Protein AF-X1BNH1-F1 (afdb_monomer_lite)

Foldseek 3Di:
DEAEPVRHRDDCVRPDDDPVVCVVQFFDPQLVVLQVLVQFADLPPPDRADGPVRCVVSDDPVRGHPDHGYDDPVVSLVSRLVVLLVDDLLRLLVSLVVLCCVVPLDHPVCVPPPLVSVLSSVLSVVCSNVDSGSNCSCVSRSVVSDPDDPDDDPVRVVVVPPPPPD

Structure (mmCIF, N/CA/C/O backbone):
data_AF-X1BNH1-F1
#
_entry.id   AF-X1BNH1-F1
#
loop_
_atom_site.group_PDB
_atom_site.id
_atom_site.type_symbol
_atom_site.label_atom_id
_atom_site.label_alt_id
_atom_site.label_comp_id
_atom_site.label_asym_id
_atom_site.label_entity_id
_atom_site.label_seq_id
_atom_site.pdbx_PDB_ins_code
_atom_site.Cartn_x
_atom_site.Cartn_y
_atom_site.Cartn_z
_atom_site.occupancy
_atom_site.B_iso_or_equiv
_atom_site.auth_seq_id
_atom_site.auth_comp_id
_atom_site.auth_asym_id
_atom_site.auth_atom_id
_atom_site.pdbx_PDB_model_num
ATOM 1 N N . MET A 1 1 ? 18.572 4.442 -14.340 1.00 84.38 1 MET A N 1
ATOM 2 C CA . MET A 1 1 ? 18.242 5.703 -13.628 1.00 84.38 1 MET A CA 1
ATOM 3 C C . MET A 1 1 ? 16.730 5.779 -13.495 1.00 84.38 1 MET A C 1
ATOM 5 O O . MET A 1 1 ? 16.066 5.398 -14.449 1.00 84.38 1 MET A O 1
ATOM 9 N N . ILE A 1 2 ? 16.211 6.225 -12.346 1.00 87.88 2 ILE A N 1
ATOM 10 C CA . ILE A 1 2 ? 14.768 6.424 -12.137 1.00 87.88 2 ILE A CA 1
ATOM 11 C C . ILE A 1 2 ? 14.448 7.916 -12.285 1.00 87.88 2 ILE A C 1
ATOM 13 O O . ILE A 1 2 ? 15.131 8.764 -11.700 1.00 87.88 2 ILE A O 1
ATOM 17 N N . LEU A 1 3 ? 13.429 8.213 -13.080 1.00 91.44 3 LEU A N 1
ATOM 18 C CA . LEU A 1 3 ? 12.944 9.547 -13.405 1.00 91.44 3 LEU A CA 1
ATOM 19 C C . LEU A 1 3 ? 11.571 9.793 -12.769 1.00 91.44 3 LEU A C 1
ATOM 21 O O . LEU A 1 3 ? 10.836 8.846 -12.494 1.00 91.44 3 LEU A O 1
ATOM 25 N N . GLY A 1 4 ? 11.222 11.056 -12.535 1.00 89.38 4 GLY A N 1
ATOM 26 C CA . GLY A 1 4 ? 9.844 11.463 -12.264 1.00 89.38 4 GLY A CA 1
ATOM 27 C C . GLY A 1 4 ? 8.979 11.416 -13.529 1.00 89.38 4 GLY A C 1
ATOM 28 O O . GLY A 1 4 ? 9.488 11.210 -14.634 1.00 89.38 4 GLY A O 1
ATOM 29 N N . LYS A 1 5 ? 7.664 11.645 -13.385 1.00 86.19 5 LYS A N 1
ATOM 30 C CA . LYS A 1 5 ? 6.730 11.773 -14.528 1.00 86.19 5 LYS A CA 1
ATOM 31 C C . LYS A 1 5 ? 7.119 12.893 -15.504 1.00 86.19 5 LYS A C 1
ATOM 33 O O . LYS A 1 5 ? 6.770 12.821 -16.674 1.00 86.19 5 LYS A O 1
ATOM 38 N N . ASP A 1 6 ? 7.851 13.899 -15.034 1.00 88.62 6 ASP A N 1
ATOM 39 C CA . ASP A 1 6 ? 8.371 15.019 -15.827 1.00 88.62 6 ASP A CA 1
ATOM 40 C C . ASP A 1 6 ? 9.670 14.685 -16.594 1.00 88.62 6 ASP A C 1
ATOM 42 O O . ASP A 1 6 ? 10.218 15.541 -17.286 1.00 88.62 6 ASP A O 1
ATOM 46 N N . GLY A 1 7 ? 10.192 13.460 -16.457 1.00 87.19 7 GLY A N 1
ATOM 47 C CA . GLY A 1 7 ? 11.451 13.026 -17.066 1.00 87.19 7 GLY A CA 1
ATOM 48 C C . GLY A 1 7 ? 12.709 13.538 -16.355 1.00 87.19 7 GLY A C 1
ATOM 49 O O . GLY A 1 7 ? 13.822 13.204 -16.766 1.00 87.19 7 GLY A O 1
ATOM 50 N N . SER A 1 8 ? 12.570 14.311 -15.275 1.00 89.06 8 SER A N 1
ATOM 51 C CA . SER A 1 8 ? 13.698 14.754 -14.460 1.00 89.06 8 SER A CA 1
ATOM 52 C C . SER A 1 8 ? 14.123 13.662 -13.472 1.00 89.06 8 SER A C 1
ATOM 54 O O . SER A 1 8 ? 13.416 12.680 -13.244 1.00 89.06 8 SER A O 1
ATOM 56 N N . LYS A 1 9 ? 15.318 13.781 -12.882 1.00 89.81 9 LYS A N 1
ATOM 57 C CA . LYS A 1 9 ? 15.791 12.807 -11.886 1.00 89.81 9 LYS A CA 1
ATOM 58 C C . LYS A 1 9 ? 14.836 12.781 -10.689 1.00 89.81 9 LYS A C 1
ATOM 60 O O . LYS A 1 9 ? 14.579 13.825 -10.082 1.00 89.81 9 LYS A O 1
ATOM 65 N N . LEU A 1 10 ? 14.394 11.581 -10.295 1.00 87.31 10 LEU A N 1
ATOM 66 C CA . LEU A 1 10 ? 13.512 11.422 -9.141 1.00 87.31 10 LEU A CA 1
ATOM 67 C C . LEU A 1 10 ? 14.139 12.067 -7.891 1.00 87.31 10 LEU A C 1
ATOM 69 O O . LEU A 1 10 ? 15.306 11.851 -7.556 1.00 87.31 10 LEU A O 1
ATOM 73 N N . SER A 1 11 ? 13.347 12.893 -7.217 1.00 86.88 11 SER A N 1
ATOM 74 C CA . SER A 1 11 ? 13.747 13.698 -6.059 1.00 86.88 11 SER A CA 1
ATOM 75 C C . SER A 1 11 ? 12.534 13.983 -5.180 1.00 86.88 11 SER A C 1
ATOM 77 O O . SER A 1 11 ? 11.405 13.825 -5.640 1.00 86.88 11 SER A O 1
ATOM 79 N N . LYS A 1 12 ? 12.746 14.472 -3.951 1.00 82.38 12 LYS A N 1
ATOM 80 C CA . LYS A 1 12 ? 11.672 14.794 -2.988 1.00 82.38 12 LYS A CA 1
ATOM 81 C C . LYS A 1 12 ? 10.570 15.716 -3.535 1.00 82.38 12 LYS A C 1
ATOM 83 O O . LYS A 1 12 ? 9.471 15.718 -3.000 1.00 82.38 12 LYS A O 1
ATOM 88 N N . ARG A 1 13 ? 10.846 16.491 -4.593 1.00 83.88 13 ARG A N 1
ATOM 89 C CA . ARG A 1 13 ? 9.855 17.360 -5.255 1.00 83.88 13 ARG A CA 1
ATOM 90 C C . ARG A 1 13 ? 8.729 16.580 -5.944 1.00 83.88 13 ARG A C 1
ATOM 92 O O . ARG A 1 13 ? 7.685 17.153 -6.209 1.00 83.88 13 ARG A O 1
ATOM 99 N N . HIS A 1 14 ? 8.937 15.291 -6.198 1.00 81.31 14 HIS A N 1
ATOM 100 C CA . HIS A 1 14 ? 7.991 14.405 -6.873 1.00 81.31 14 HIS A CA 1
ATOM 101 C C . HIS A 1 14 ? 7.085 13.624 -5.902 1.00 81.31 14 HIS A C 1
ATOM 103 O O . HIS A 1 14 ? 6.345 12.753 -6.346 1.00 81.31 14 HIS A O 1
ATOM 109 N N . GLY A 1 15 ? 7.150 13.906 -4.593 1.00 78.88 15 GLY A N 1
ATOM 110 C CA . GLY A 1 15 ? 6.350 13.235 -3.562 1.00 78.88 15 GLY A CA 1
ATOM 111 C C . GLY A 1 15 ? 7.154 12.248 -2.712 1.00 78.88 15 GLY A C 1
ATOM 112 O O . GLY A 1 15 ? 8.339 12.472 -2.431 1.00 78.88 15 GLY A O 1
ATOM 113 N N . ALA A 1 16 ? 6.504 11.163 -2.275 1.00 76.69 16 ALA A N 1
ATOM 114 C CA . ALA A 1 16 ? 7.162 10.099 -1.526 1.00 76.69 16 ALA A CA 1
ATOM 115 C C . ALA A 1 16 ? 8.316 9.514 -2.350 1.00 76.69 16 ALA A C 1
ATOM 117 O O . ALA A 1 16 ? 8.142 9.014 -3.459 1.00 76.69 16 ALA A O 1
ATOM 118 N N . THR A 1 17 ? 9.527 9.607 -1.807 1.00 80.88 17 THR A N 1
ATOM 119 C CA . THR A 1 17 ? 10.754 9.132 -2.476 1.00 80.88 17 THR A CA 1
ATOM 120 C C . THR A 1 17 ? 11.556 8.175 -1.614 1.00 80.88 17 THR A C 1
ATOM 122 O O . THR A 1 17 ? 12.584 7.656 -2.043 1.00 80.88 17 THR A O 1
ATOM 125 N N . THR A 1 18 ? 11.090 7.927 -0.392 1.00 87.00 18 THR A N 1
ATOM 126 C CA . THR A 1 18 ? 11.733 7.021 0.553 1.00 87.00 18 THR A CA 1
ATOM 127 C C . THR A 1 18 ? 10.791 5.878 0.890 1.00 87.00 18 THR A C 1
ATOM 129 O O . THR A 1 18 ? 9.581 6.063 0.998 1.00 87.00 18 THR A O 1
ATOM 132 N N . ILE A 1 19 ? 11.354 4.688 1.098 1.00 90.00 19 ILE A N 1
ATOM 133 C CA . ILE A 1 19 ? 10.582 3.496 1.474 1.00 90.00 19 ILE A CA 1
ATOM 134 C C . ILE A 1 19 ? 9.808 3.725 2.781 1.00 90.00 19 ILE A C 1
ATOM 136 O O . ILE A 1 19 ? 8.679 3.261 2.917 1.00 90.00 19 ILE A O 1
ATOM 140 N N . SER A 1 20 ? 10.378 4.487 3.721 1.00 92.94 20 SER A N 1
ATOM 141 C CA . SER A 1 20 ? 9.708 4.842 4.975 1.00 92.94 20 SER A CA 1
ATOM 142 C C . SER A 1 20 ? 8.435 5.660 4.751 1.00 92.94 20 SER A C 1
ATOM 144 O O . SER A 1 20 ? 7.423 5.348 5.366 1.00 92.94 20 SER A O 1
ATOM 146 N N . GLN A 1 21 ? 8.447 6.635 3.833 1.00 94.00 21 GLN A N 1
ATOM 147 C CA . GLN A 1 21 ? 7.246 7.411 3.491 1.00 94.00 21 GLN A CA 1
ATOM 148 C C . GLN A 1 21 ? 6.156 6.523 2.888 1.00 94.00 21 GLN A C 1
ATOM 150 O O . GLN A 1 21 ? 5.022 6.562 3.347 1.00 94.00 21 GLN A O 1
ATOM 155 N N . PHE A 1 22 ? 6.500 5.649 1.935 1.00 96.19 22 PHE A N 1
ATOM 156 C CA . PHE A 1 22 ? 5.529 4.698 1.380 1.00 96.19 22 PHE A CA 1
ATOM 157 C C . PHE A 1 22 ? 4.951 3.772 2.459 1.00 96.19 22 PHE A C 1
ATOM 159 O O . PHE A 1 22 ? 3.760 3.472 2.462 1.00 96.19 22 PHE A O 1
ATOM 166 N N . ARG A 1 23 ? 5.766 3.346 3.427 1.00 96.06 23 ARG A N 1
ATOM 167 C CA . ARG A 1 23 ? 5.266 2.575 4.568 1.00 96.06 23 ARG A CA 1
ATOM 168 C C . ARG A 1 23 ? 4.295 3.391 5.426 1.00 96.06 23 ARG A C 1
ATOM 170 O O . ARG A 1 23 ? 3.271 2.853 5.821 1.00 96.06 23 ARG A O 1
ATOM 177 N N . GLU A 1 24 ? 4.597 4.653 5.717 1.00 95.69 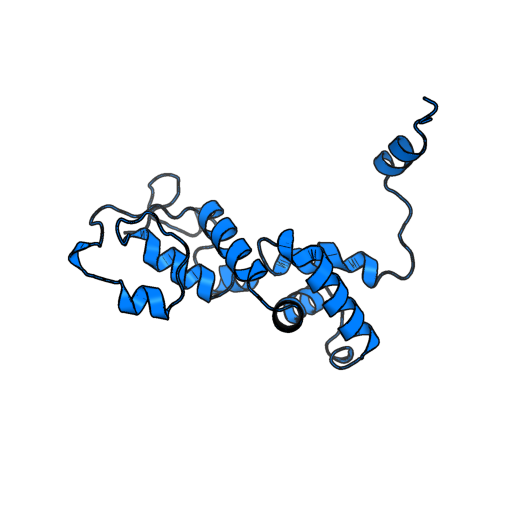24 GLU A N 1
ATOM 178 C CA . GLU A 1 24 ? 3.712 5.550 6.480 1.00 95.69 24 GLU A CA 1
ATOM 179 C C . GLU A 1 24 ? 2.405 5.871 5.744 1.00 95.69 24 GLU A C 1
ATOM 181 O O . GLU A 1 24 ? 1.368 6.057 6.381 1.00 95.69 24 GLU A O 1
ATOM 186 N N . GLU A 1 25 ? 2.449 5.907 4.415 1.00 96.19 25 GLU A N 1
ATOM 187 C CA . GLU A 1 25 ? 1.286 6.070 3.543 1.00 96.19 25 GLU A CA 1
ATOM 188 C C . GLU A 1 25 ? 0.475 4.777 3.377 1.00 96.19 25 GLU A C 1
ATOM 190 O O . GLU A 1 25 ? -0.599 4.805 2.795 1.00 96.19 25 GLU A O 1
ATOM 195 N N . GLY A 1 26 ? 0.932 3.636 3.898 1.00 97.81 26 GLY A N 1
ATOM 196 C CA . GLY A 1 26 ? 0.164 2.393 3.843 1.00 97.81 26 GLY A CA 1
ATOM 197 C C . GLY A 1 26 ? 0.375 1.538 2.600 1.00 97.81 26 GLY A C 1
ATOM 198 O O . GLY A 1 26 ? -0.498 0.736 2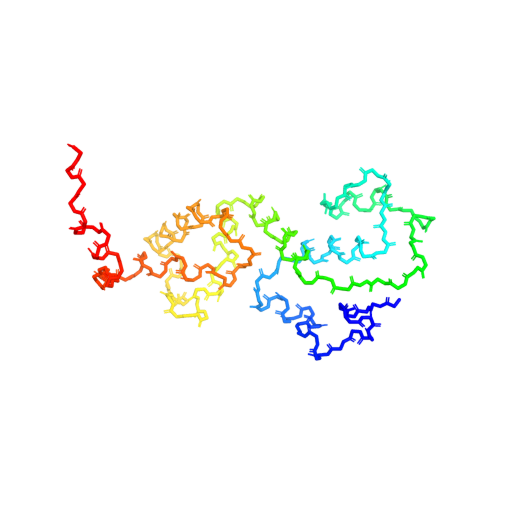.260 1.00 97.81 26 GLY A O 1
ATOM 199 N N . TYR A 1 27 ? 1.525 1.661 1.940 1.00 98.31 27 TYR A N 1
ATOM 200 C CA . TYR A 1 27 ? 1.933 0.720 0.901 1.00 98.31 27 TYR A CA 1
ATOM 201 C C . TYR A 1 27 ? 2.502 -0.568 1.507 1.00 98.31 27 TYR A C 1
ATOM 203 O O . TYR A 1 27 ? 3.271 -0.560 2.473 1.00 98.31 27 TYR A O 1
ATOM 211 N N . LEU A 1 28 ? 2.135 -1.696 0.907 1.00 98.12 28 LEU A N 1
ATOM 212 C CA . LEU A 1 28 ? 2.621 -3.019 1.258 1.00 98.12 28 LEU A CA 1
ATOM 213 C C . LEU A 1 28 ? 4.020 -3.234 0.675 1.0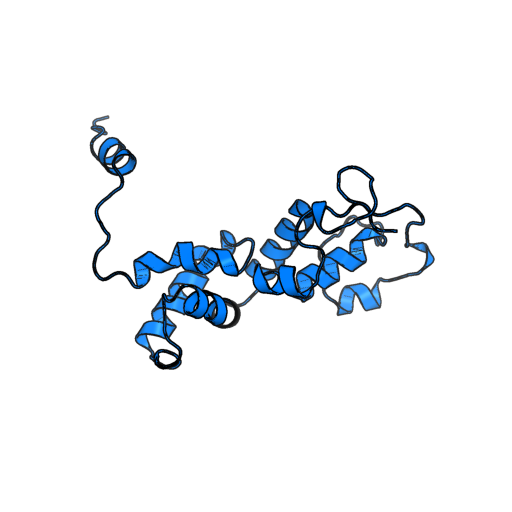0 98.12 28 LEU A C 1
ATOM 215 O O . LEU A 1 28 ? 4.290 -2.916 -0.484 1.00 98.12 28 LEU A O 1
ATOM 219 N N . ALA A 1 29 ? 4.910 -3.832 1.468 1.00 96.31 29 ALA A N 1
ATOM 220 C CA . ALA A 1 29 ? 6.294 -4.077 1.058 1.00 96.31 29 ALA A CA 1
ATOM 221 C C . ALA A 1 29 ? 6.389 -4.941 -0.213 1.00 96.31 29 ALA A C 1
ATOM 223 O O . ALA A 1 29 ? 7.228 -4.701 -1.075 1.00 96.31 29 ALA A O 1
ATOM 224 N N . GLU A 1 30 ? 5.496 -5.918 -0.348 1.00 96.25 30 GLU A N 1
ATOM 225 C CA . GLU A 1 30 ? 5.383 -6.790 -1.521 1.00 96.25 30 GLU A CA 1
ATOM 226 C C . GLU A 1 30 ? 4.937 -6.047 -2.793 1.00 96.25 30 GLU A C 1
ATOM 228 O O . GLU A 1 30 ? 5.475 -6.315 -3.864 1.00 96.25 30 GLU A O 1
ATOM 233 N N . ALA A 1 31 ? 4.042 -5.060 -2.676 1.00 97.25 31 ALA A N 1
ATOM 234 C CA . ALA A 1 31 ? 3.630 -4.220 -3.798 1.00 97.25 31 ALA A CA 1
ATOM 235 C C . ALA A 1 31 ? 4.767 -3.302 -4.261 1.00 97.25 31 ALA A C 1
ATOM 237 O O . ALA A 1 31 ? 5.017 -3.180 -5.459 1.00 97.25 31 ALA A O 1
ATOM 238 N N . ILE A 1 32 ? 5.497 -2.709 -3.309 1.00 95.94 32 ILE A N 1
ATOM 239 C CA . ILE A 1 32 ? 6.702 -1.919 -3.591 1.00 95.94 32 ILE A CA 1
ATOM 240 C C . ILE A 1 32 ? 7.755 -2.790 -4.282 1.00 95.94 32 ILE A C 1
ATOM 242 O O . ILE A 1 32 ? 8.313 -2.381 -5.296 1.00 95.94 32 ILE A O 1
ATOM 246 N N . GLY A 1 33 ? 8.002 -3.999 -3.769 1.00 94.94 33 GLY A N 1
ATOM 247 C CA . GLY A 1 33 ? 8.952 -4.945 -4.353 1.00 94.94 33 GLY A CA 1
ATOM 248 C C . GLY A 1 33 ? 8.603 -5.303 -5.796 1.00 94.94 33 GLY A C 1
ATOM 249 O O . GLY A 1 33 ? 9.437 -5.130 -6.681 1.00 94.94 33 GLY A O 1
ATOM 250 N N . ASN A 1 34 ? 7.358 -5.714 -6.048 1.00 96.19 34 ASN A N 1
ATOM 251 C CA . ASN A 1 34 ? 6.872 -5.983 -7.400 1.00 96.19 34 ASN A CA 1
ATOM 252 C C . ASN A 1 34 ? 7.044 -4.764 -8.307 1.00 96.19 34 ASN A C 1
ATOM 254 O O . ASN A 1 34 ? 7.573 -4.906 -9.410 1.00 96.19 34 ASN A O 1
ATOM 258 N N . TYR A 1 35 ? 6.603 -3.589 -7.864 1.00 95.50 35 TYR A N 1
ATOM 259 C CA . TYR A 1 35 ? 6.657 -2.387 -8.682 1.00 95.50 35 TYR A CA 1
ATOM 260 C C . TYR A 1 35 ? 8.096 -2.021 -9.067 1.00 95.50 35 TYR A C 1
ATOM 262 O O . TYR A 1 35 ? 8.382 -1.787 -10.238 1.00 95.50 35 TYR A O 1
ATOM 270 N N . LEU A 1 36 ? 9.021 -2.046 -8.102 1.00 92.94 36 LEU A N 1
ATOM 271 C CA . LEU A 1 36 ? 10.435 -1.772 -8.353 1.00 92.94 36 LEU A CA 1
ATOM 272 C C . LEU A 1 36 ? 11.063 -2.783 -9.317 1.00 92.94 36 LEU A C 1
ATOM 274 O O . LEU A 1 36 ? 11.906 -2.394 -10.123 1.00 92.94 36 LEU A O 1
ATOM 278 N N . SER A 1 37 ? 10.652 -4.052 -9.268 1.00 93.12 37 SER A N 1
ATOM 279 C CA . SER A 1 37 ? 11.112 -5.054 -10.230 1.00 93.12 37 SER A CA 1
ATOM 280 C C . SER A 1 37 ? 10.644 -4.729 -11.647 1.00 93.12 37 SER A C 1
ATOM 282 O O . SER A 1 37 ? 11.462 -4.729 -12.563 1.00 93.12 37 SER A O 1
ATOM 284 N N . ILE A 1 38 ? 9.370 -4.377 -11.837 1.00 92.75 38 ILE A N 1
ATOM 285 C CA . ILE A 1 38 ? 8.820 -4.146 -13.183 1.00 92.75 38 ILE A CA 1
ATOM 286 C C . ILE A 1 38 ? 9.200 -2.788 -13.796 1.00 92.75 38 ILE A C 1
ATOM 288 O O . ILE A 1 38 ? 8.938 -2.547 -14.971 1.00 92.75 38 ILE A O 1
ATOM 292 N N . LEU A 1 39 ? 9.838 -1.887 -13.036 1.00 91.94 39 LEU A N 1
ATOM 293 C CA . LEU A 1 39 ? 10.300 -0.588 -13.549 1.00 91.94 39 LEU A CA 1
ATOM 294 C C . LEU A 1 39 ? 11.289 -0.722 -14.711 1.00 91.94 39 LEU A C 1
ATOM 296 O O . LEU A 1 39 ? 11.401 0.178 -15.541 1.00 91.94 39 LEU A O 1
ATOM 300 N N . SER A 1 40 ? 12.077 -1.793 -14.742 1.00 89.19 40 SER A N 1
ATOM 301 C CA . SER A 1 40 ? 13.077 -2.000 -15.795 1.00 89.19 40 SER A CA 1
ATOM 302 C C . SER A 1 40 ? 13.140 -3.432 -16.293 1.00 89.19 40 SER A C 1
ATOM 304 O O . SER A 1 40 ? 13.940 -3.708 -17.175 1.00 89.19 40 SER A O 1
ATOM 306 N N . TRP A 1 41 ? 12.317 -4.332 -15.766 1.00 92.38 41 TRP A N 1
ATOM 307 C CA . TRP A 1 41 ? 12.244 -5.721 -16.199 1.00 92.38 41 TRP A CA 1
ATOM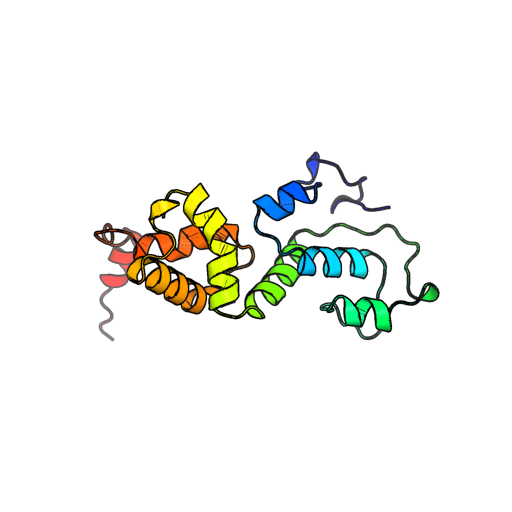 308 C C . TRP A 1 41 ? 10.811 -6.053 -16.603 1.00 92.38 41 TRP A C 1
ATOM 310 O O . TRP A 1 41 ? 9.869 -5.696 -15.900 1.00 92.38 41 TRP A O 1
ATOM 320 N N . ALA A 1 42 ? 10.645 -6.739 -17.730 1.00 85.75 42 ALA A N 1
ATOM 321 C CA . ALA A 1 42 ? 9.351 -7.242 -18.168 1.00 85.75 42 ALA A CA 1
ATOM 322 C C . ALA A 1 42 ? 9.538 -8.645 -18.768 1.00 85.75 42 ALA A C 1
ATOM 324 O O . ALA A 1 42 ? 10.314 -8.783 -19.712 1.00 85.75 42 ALA A O 1
ATOM 325 N N . PRO A 1 43 ? 8.827 -9.681 -18.285 1.00 78.88 43 PRO A N 1
ATOM 326 C CA . PRO A 1 43 ? 8.965 -11.049 -18.798 1.00 78.88 43 PRO A CA 1
ATOM 327 C C . PRO A 1 43 ? 8.356 -11.277 -20.198 1.00 78.88 43 PRO A C 1
ATOM 329 O O . PRO A 1 43 ? 8.329 -12.408 -20.676 1.00 78.88 43 PRO A O 1
ATOM 332 N N . GLY A 1 44 ? 7.889 -10.219 -20.875 1.00 76.31 44 GLY A N 1
ATOM 333 C CA . GLY A 1 44 ? 7.417 -10.244 -22.267 1.00 76.31 44 GLY A CA 1
ATOM 334 C C . GLY A 1 44 ? 5.969 -10.707 -22.475 1.00 76.31 44 GLY A C 1
ATOM 335 O O . GLY A 1 44 ? 5.424 -10.494 -23.553 1.00 76.31 44 GLY A O 1
ATOM 336 N N . ASP A 1 45 ? 5.327 -11.280 -21.454 1.00 81.69 45 ASP A N 1
ATOM 337 C CA . ASP A 1 45 ? 3.929 -11.747 -21.462 1.00 81.69 45 ASP A CA 1
ATOM 338 C C . ASP A 1 45 ? 2.908 -10.664 -21.050 1.00 81.69 45 ASP A C 1
ATOM 340 O O . ASP A 1 45 ? 1.701 -10.892 -21.106 1.00 81.69 45 ASP A O 1
ATOM 344 N N . GLY A 1 46 ? 3.384 -9.475 -20.665 1.00 83.50 46 GLY A N 1
ATOM 345 C CA . GLY A 1 46 ? 2.549 -8.362 -20.204 1.00 83.50 46 GLY A CA 1
ATOM 346 C C . GLY A 1 46 ? 2.026 -8.519 -18.773 1.00 83.50 46 GLY A C 1
ATOM 347 O O . GLY A 1 46 ? 1.220 -7.699 -18.334 1.00 83.50 46 GLY A O 1
ATOM 348 N N . GLU A 1 47 ? 2.465 -9.540 -18.031 1.00 90.06 47 GLU A N 1
ATOM 349 C CA . GLU A 1 47 ? 2.140 -9.680 -16.615 1.00 90.06 47 GLU A CA 1
ATOM 350 C C . GLU A 1 47 ? 2.836 -8.571 -15.805 1.00 90.06 47 GLU A C 1
ATOM 352 O O . GLU A 1 47 ? 3.999 -8.240 -16.033 1.00 90.06 47 GLU A O 1
ATOM 357 N N . GLU A 1 48 ? 2.115 -7.967 -14.858 1.00 92.56 48 GLU A N 1
ATOM 358 C CA . GLU A 1 48 ? 2.646 -6.878 -14.022 1.00 92.56 48 GLU A CA 1
ATOM 359 C C . GLU A 1 48 ? 2.573 -7.180 -12.524 1.00 92.56 48 GLU A C 1
ATOM 361 O O . GLU A 1 48 ? 3.150 -6.439 -11.727 1.00 92.56 48 GLU A O 1
ATOM 366 N N . ILE A 1 49 ? 1.878 -8.254 -12.130 1.00 95.69 49 ILE A N 1
ATOM 367 C CA . ILE A 1 49 ? 1.623 -8.591 -10.729 1.00 95.69 49 ILE A CA 1
ATOM 368 C C . ILE A 1 49 ? 2.338 -9.886 -10.353 1.00 95.69 49 ILE A C 1
ATOM 370 O O . ILE A 1 49 ? 1.866 -10.965 -10.692 1.00 95.69 49 ILE A O 1
ATOM 374 N N . PHE A 1 50 ? 3.416 -9.791 -9.577 1.00 93.88 50 PHE A N 1
ATOM 375 C CA . PHE A 1 50 ? 4.305 -10.923 -9.305 1.00 93.88 50 PHE A CA 1
ATOM 376 C C . PHE A 1 50 ? 4.571 -11.140 -7.817 1.00 93.88 50 PHE A C 1
ATOM 378 O O . PHE A 1 50 ? 4.948 -10.223 -7.085 1.00 93.88 50 PHE A O 1
ATOM 385 N N . GLY A 1 51 ? 4.485 -12.383 -7.346 1.00 92.50 51 GLY A N 1
ATOM 386 C CA . GLY A 1 51 ? 5.080 -12.734 -6.060 1.00 92.50 51 GLY A CA 1
ATOM 387 C C . GLY A 1 51 ? 6.610 -12.656 -6.122 1.00 92.50 51 GLY A C 1
ATOM 388 O O . GLY A 1 51 ? 7.212 -12.842 -7.175 1.00 92.50 51 GLY A O 1
ATOM 389 N N . ILE A 1 52 ? 7.273 -12.465 -4.977 1.00 89.44 52 ILE A N 1
ATOM 390 C CA . ILE A 1 52 ? 8.748 -12.452 -4.925 1.00 89.44 52 ILE A CA 1
ATOM 391 C C . ILE A 1 52 ? 9.369 -13.739 -5.492 1.00 89.44 52 ILE A C 1
ATOM 393 O O . ILE A 1 52 ? 10.411 -13.696 -6.138 1.00 89.44 52 ILE A O 1
ATOM 397 N N . ARG A 1 53 ? 8.711 -14.888 -5.291 1.00 92.94 53 ARG A N 1
ATOM 398 C CA . ARG A 1 53 ? 9.153 -16.180 -5.835 1.00 92.94 53 ARG A CA 1
ATOM 399 C C . ARG A 1 53 ? 9.035 -16.227 -7.359 1.00 92.94 53 ARG A C 1
ATOM 401 O O . ARG A 1 53 ? 9.946 -16.734 -8.004 1.00 92.94 53 ARG A O 1
ATOM 408 N N . ASP A 1 54 ? 7.969 -15.656 -7.914 1.00 91.75 54 ASP A N 1
ATOM 409 C CA . ASP A 1 54 ? 7.756 -15.590 -9.363 1.00 91.75 54 ASP A CA 1
ATOM 410 C C . ASP A 1 54 ? 8.805 -14.694 -10.018 1.00 91.75 54 ASP A C 1
ATOM 412 O O . ASP A 1 54 ? 9.388 -15.075 -11.030 1.00 91.75 54 ASP A O 1
ATOM 416 N N . ILE A 1 55 ? 9.114 -13.549 -9.394 1.00 92.31 55 ILE A N 1
ATOM 417 C CA . ILE A 1 55 ? 10.192 -12.655 -9.836 1.00 92.31 55 ILE A CA 1
ATOM 418 C C . ILE A 1 55 ? 11.509 -13.429 -9.871 1.00 92.31 55 ILE A C 1
ATOM 420 O O . ILE A 1 55 ? 12.148 -13.484 -10.913 1.00 92.31 55 ILE A O 1
ATOM 424 N N . VAL A 1 56 ? 11.894 -14.090 -8.774 1.00 92.44 56 VAL A N 1
ATOM 425 C CA . VAL A 1 56 ? 13.148 -14.865 -8.709 1.00 92.44 56 VAL A CA 1
ATOM 426 C C . VAL A 1 56 ? 13.202 -15.971 -9.772 1.00 92.44 56 VAL A C 1
ATOM 428 O O . VAL A 1 56 ? 14.262 -16.200 -10.346 1.00 92.44 56 VAL A O 1
ATOM 431 N N . GLY A 1 57 ? 12.083 -16.641 -10.057 1.00 93.25 57 GLY A N 1
ATOM 432 C CA . GLY A 1 57 ? 12.025 -17.719 -11.048 1.00 93.25 57 GLY A CA 1
ATOM 433 C C . GLY A 1 57 ? 12.014 -17.249 -12.507 1.00 93.25 57 GLY A C 1
ATOM 434 O O . GLY A 1 57 ? 12.545 -17.944 -13.373 1.00 93.25 57 GLY A O 1
ATOM 435 N N . LYS A 1 58 ? 11.414 -16.087 -12.795 1.00 92.25 58 LYS A N 1
ATOM 436 C CA . LYS A 1 58 ? 11.281 -15.543 -14.159 1.00 92.25 58 LYS A CA 1
ATOM 437 C C . LYS A 1 58 ? 12.393 -14.560 -14.537 1.00 92.25 58 LYS A C 1
ATOM 439 O O . LYS A 1 58 ? 12.584 -14.312 -15.724 1.00 92.25 58 LYS A O 1
ATOM 444 N N . PHE A 1 59 ? 13.102 -13.980 -13.570 1.00 91.62 59 PHE A N 1
ATOM 445 C CA . PHE A 1 59 ? 14.058 -12.905 -13.821 1.00 91.62 59 PHE A CA 1
ATOM 446 C C . PHE A 1 59 ? 15.241 -13.361 -14.678 1.00 91.62 59 PHE A C 1
ATOM 448 O O . PHE A 1 59 ? 15.957 -14.306 -14.341 1.00 91.62 59 PHE A O 1
ATOM 455 N N . LYS A 1 60 ? 15.492 -12.635 -15.770 1.00 91.50 60 LYS A N 1
ATOM 456 C CA . LYS A 1 60 ? 16.645 -12.845 -16.647 1.00 91.50 60 LYS A CA 1
ATOM 457 C C . LYS A 1 60 ? 17.255 -11.498 -17.007 1.00 91.50 60 LYS A C 1
ATOM 459 O O . LYS A 1 60 ? 16.554 -10.569 -17.390 1.00 91.50 60 LYS A O 1
ATOM 464 N N . ILE A 1 61 ? 18.582 -11.412 -16.925 1.00 91.12 61 ILE A N 1
ATOM 465 C CA . ILE A 1 61 ? 19.340 -10.187 -17.233 1.00 91.12 61 ILE A CA 1
ATOM 466 C C . ILE A 1 61 ? 19.041 -9.628 -18.641 1.00 91.12 61 ILE A C 1
ATOM 468 O O . ILE A 1 61 ? 18.918 -8.410 -18.756 1.00 91.12 61 ILE A O 1
ATOM 472 N N . PRO A 1 62 ? 18.898 -10.450 -19.704 1.00 91.38 62 PRO A N 1
ATOM 473 C CA . PRO A 1 62 ? 18.554 -9.949 -21.038 1.00 91.38 62 PRO A CA 1
ATOM 474 C C . PRO A 1 62 ? 17.209 -9.215 -21.125 1.00 91.38 62 PRO A C 1
ATOM 476 O O . PRO A 1 62 ? 17.054 -8.369 -22.000 1.00 91.38 62 PRO A O 1
ATOM 479 N N . ASP A 1 63 ? 16.278 -9.490 -20.207 1.00 90.12 63 ASP A N 1
ATOM 480 C CA . ASP A 1 63 ? 14.930 -8.905 -20.190 1.00 90.12 63 ASP A CA 1
ATOM 481 C C . ASP A 1 63 ? 14.895 -7.548 -19.452 1.00 90.12 63 ASP A C 1
ATOM 483 O O . ASP A 1 63 ? 13.830 -6.971 -19.220 1.00 90.12 63 ASP A O 1
ATOM 487 N N . ILE A 1 64 ? 16.064 -7.033 -19.047 1.00 91.62 64 ILE A N 1
ATOM 488 C CA . ILE A 1 64 ? 16.207 -5.733 -18.392 1.00 91.62 64 ILE A CA 1
ATOM 489 C C . ILE A 1 64 ? 16.403 -4.638 -19.446 1.00 91.62 64 ILE A C 1
ATOM 491 O O . ILE A 1 64 ? 17.378 -4.627 -20.203 1.00 91.62 64 ILE A O 1
ATOM 495 N N . SER A 1 65 ? 15.508 -3.655 -19.447 1.00 89.94 65 SER A N 1
ATOM 496 C CA . SER A 1 65 ? 15.606 -2.456 -20.274 1.00 89.94 65 SER A CA 1
ATOM 497 C C . SER A 1 65 ? 16.777 -1.568 -19.848 1.00 89.94 65 SER A C 1
ATOM 499 O O . SER A 1 65 ? 17.003 -1.310 -18.665 1.00 89.94 65 SER A O 1
ATOM 501 N N . LYS A 1 66 ? 17.507 -1.041 -20.838 1.00 88.94 66 LYS A N 1
ATOM 502 C CA . LYS A 1 66 ? 18.578 -0.048 -20.632 1.00 88.94 66 LYS A CA 1
ATOM 503 C C . LYS A 1 66 ? 18.046 1.385 -20.516 1.00 88.94 66 LYS A C 1
ATOM 505 O O . LYS A 1 66 ? 18.793 2.280 -20.120 1.00 88.94 66 LYS A O 1
ATOM 510 N N . SER A 1 67 ? 16.785 1.611 -20.884 1.00 89.19 67 SER A N 1
ATOM 511 C CA . SER A 1 67 ? 16.161 2.933 -20.843 1.00 89.19 67 SER A CA 1
ATOM 512 C C . SER A 1 67 ? 15.916 3.382 -19.398 1.00 89.19 67 SER A C 1
ATOM 514 O O . SER A 1 67 ? 15.662 2.547 -18.529 1.00 89.19 67 SER A O 1
ATOM 516 N N . PRO A 1 68 ? 15.972 4.694 -19.103 1.00 89.00 68 PRO A N 1
ATOM 517 C CA . PRO A 1 68 ? 15.545 5.205 -17.807 1.00 89.00 68 PRO A CA 1
ATOM 518 C C . PRO A 1 68 ? 14.097 4.804 -17.499 1.00 89.00 68 PRO A C 1
ATOM 520 O O . PRO A 1 68 ? 13.238 4.854 -18.376 1.00 89.00 68 PRO A O 1
ATOM 523 N N . ALA A 1 69 ? 13.830 4.440 -16.247 1.00 91.69 69 ALA A N 1
ATOM 524 C CA . ALA A 1 69 ? 12.493 4.077 -15.795 1.00 91.69 69 ALA A CA 1
ATOM 525 C C . ALA A 1 69 ? 11.766 5.307 -15.250 1.00 91.69 69 ALA A C 1
ATOM 527 O O . ALA A 1 69 ? 12.345 6.056 -14.462 1.00 91.69 69 ALA A O 1
ATOM 528 N N . ILE A 1 70 ? 10.504 5.499 -15.625 1.00 91.38 70 ILE A N 1
ATOM 529 C CA . ILE A 1 70 ? 9.651 6.550 -15.061 1.00 91.38 70 ILE A CA 1
ATOM 530 C C . ILE A 1 70 ? 8.942 5.992 -13.829 1.00 91.38 70 ILE A C 1
ATOM 532 O O . ILE A 1 70 ? 8.307 4.941 -13.891 1.00 91.38 70 ILE A O 1
ATOM 536 N N . PHE A 1 71 ? 9.041 6.702 -12.710 1.00 92.19 71 PHE A N 1
ATOM 537 C CA . PHE A 1 71 ? 8.323 6.368 -11.491 1.00 92.19 71 PHE A CA 1
ATOM 538 C C . PHE A 1 71 ? 6.898 6.930 -11.552 1.00 92.19 71 PHE A C 1
ATOM 540 O O . PHE A 1 71 ? 6.663 8.116 -11.328 1.00 92.19 71 PHE A O 1
ATOM 547 N N . ASP A 1 72 ? 5.941 6.056 -11.834 1.00 92.12 72 ASP A N 1
ATOM 548 C CA . ASP A 1 72 ? 4.508 6.314 -11.776 1.00 92.12 72 ASP A CA 1
ATOM 549 C C . ASP A 1 72 ? 3.889 5.871 -10.432 1.00 92.12 72 ASP A C 1
ATOM 551 O O . ASP A 1 72 ? 3.678 4.685 -10.165 1.00 92.12 72 ASP A O 1
ATOM 555 N N . VAL A 1 73 ? 3.582 6.848 -9.574 1.00 92.31 73 VAL A N 1
ATOM 556 C CA . VAL A 1 73 ? 2.930 6.615 -8.272 1.00 92.31 73 VAL A CA 1
ATOM 557 C C . VAL A 1 73 ? 1.525 6.026 -8.439 1.00 92.31 73 VAL A C 1
ATOM 559 O O . VAL A 1 73 ? 1.121 5.191 -7.630 1.00 92.31 73 VAL A O 1
ATOM 562 N N . ASP A 1 74 ? 0.792 6.398 -9.491 1.00 93.88 74 ASP A N 1
ATOM 563 C CA . ASP A 1 74 ? -0.578 5.920 -9.709 1.00 93.88 74 ASP A CA 1
ATOM 564 C C . ASP A 1 74 ? -0.575 4.428 -10.044 1.00 93.88 74 ASP A C 1
ATOM 566 O O . ASP A 1 74 ? -1.378 3.655 -9.510 1.00 93.88 74 ASP A O 1
ATOM 570 N N . LYS A 1 75 ? 0.401 3.995 -10.853 1.00 94.75 75 LYS A N 1
ATOM 571 C CA . LYS A 1 75 ? 0.628 2.574 -11.137 1.00 94.75 75 LYS A CA 1
ATOM 572 C C . LYS A 1 75 ? 0.990 1.804 -9.871 1.00 94.75 75 LYS A C 1
ATOM 574 O O . LYS A 1 75 ? 0.397 0.759 -9.604 1.00 94.75 75 LYS A O 1
ATOM 579 N N . LEU A 1 76 ? 1.908 2.327 -9.057 1.00 96.25 76 LEU A N 1
ATOM 580 C CA . LEU A 1 76 ? 2.250 1.718 -7.770 1.00 96.25 76 LEU A CA 1
ATOM 581 C C . LEU A 1 76 ? 1.018 1.596 -6.855 1.00 96.25 76 LEU A C 1
ATOM 583 O O . LEU A 1 76 ? 0.801 0.543 -6.256 1.00 96.25 76 LEU A O 1
ATOM 587 N N . LYS A 1 77 ? 0.182 2.637 -6.773 1.00 97.25 77 LYS A N 1
ATOM 588 C CA . LYS A 1 77 ? -1.056 2.634 -5.980 1.00 97.25 77 LYS A CA 1
ATOM 589 C C . LYS A 1 77 ? -2.063 1.599 -6.493 1.00 97.25 77 LYS A C 1
ATOM 591 O O . LYS A 1 77 ? -2.684 0.897 -5.692 1.00 97.25 77 LYS A O 1
ATOM 596 N N . TRP A 1 78 ? -2.185 1.435 -7.811 1.00 97.38 78 TRP A N 1
ATOM 597 C CA . TRP A 1 78 ? -3.007 0.384 -8.416 1.00 97.38 78 TRP A CA 1
ATOM 598 C C . TRP A 1 78 ? -2.513 -1.027 -8.055 1.00 97.38 78 TRP A C 1
ATOM 600 O O . TRP A 1 78 ? -3.311 -1.836 -7.565 1.00 97.38 78 TRP A O 1
ATOM 610 N N . ILE A 1 79 ? -1.209 -1.295 -8.211 1.00 97.62 79 ILE A N 1
ATOM 611 C CA . ILE A 1 79 ? -0.579 -2.567 -7.814 1.00 97.62 79 ILE A CA 1
ATOM 612 C C . ILE A 1 79 ? -0.832 -2.825 -6.327 1.00 97.62 79 ILE A C 1
ATOM 614 O O . ILE A 1 79 ? -1.301 -3.900 -5.955 1.00 97.62 79 ILE A O 1
ATOM 618 N N . ASN A 1 80 ? -0.603 -1.828 -5.470 1.00 98.44 80 ASN A N 1
ATOM 619 C CA . ASN A 1 80 ? -0.806 -1.948 -4.030 1.00 98.44 80 ASN A CA 1
ATOM 620 C C . ASN A 1 80 ? -2.239 -2.349 -3.668 1.00 98.44 80 ASN A C 1
ATOM 622 O O . ASN A 1 80 ? -2.437 -3.260 -2.865 1.00 98.44 80 ASN A O 1
ATOM 6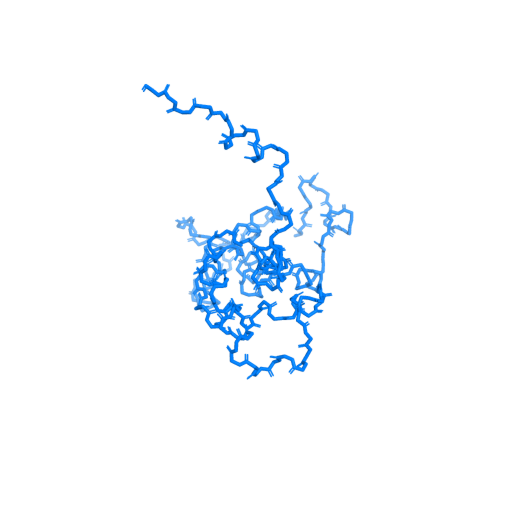26 N N . GLY A 1 81 ? -3.236 -1.752 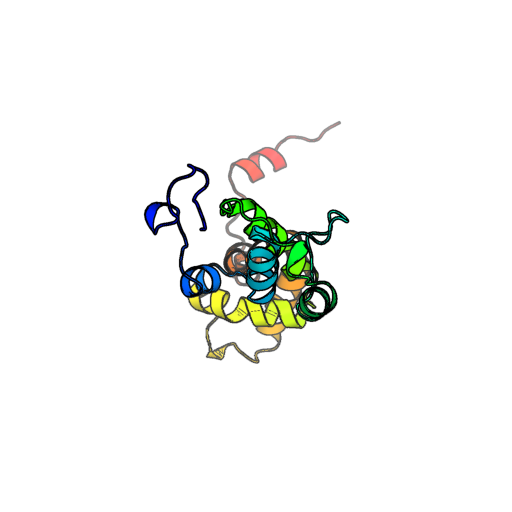-4.324 1.00 98.25 81 GLY A N 1
ATOM 627 C CA . GLY A 1 81 ? -4.631 -2.146 -4.154 1.00 98.25 81 GLY A CA 1
ATOM 628 C C . GLY A 1 81 ? -4.892 -3.614 -4.520 1.00 98.25 81 GLY A C 1
ATOM 629 O O . GLY A 1 81 ? -5.695 -4.268 -3.860 1.00 98.25 81 GLY A O 1
ATOM 630 N N . ILE A 1 82 ? -4.227 -4.162 -5.545 1.00 98.00 82 ILE A N 1
ATOM 631 C CA . ILE A 1 82 ? -4.334 -5.596 -5.880 1.00 98.00 82 ILE A CA 1
ATOM 632 C C . ILE A 1 82 ? -3.784 -6.455 -4.740 1.00 98.00 82 ILE A C 1
ATOM 634 O O . ILE A 1 82 ? -4.431 -7.425 -4.345 1.00 98.00 82 ILE A O 1
ATOM 638 N N . TYR A 1 83 ? -2.630 -6.090 -4.180 1.00 98.19 83 TYR A N 1
ATOM 639 C CA . TYR A 1 83 ? -2.066 -6.814 -3.042 1.00 98.19 83 TYR A CA 1
ATOM 640 C C . TYR A 1 83 ? -2.945 -6.732 -1.800 1.00 98.19 83 TYR A C 1
ATOM 642 O O . TYR A 1 83 ? -3.148 -7.762 -1.166 1.00 98.19 83 TYR A O 1
ATOM 650 N N . ILE A 1 84 ? -3.525 -5.566 -1.495 1.00 98.44 84 ILE A N 1
ATOM 651 C CA . ILE A 1 84 ? -4.486 -5.411 -0.393 1.00 98.44 84 ILE A CA 1
ATOM 652 C C . ILE A 1 84 ? -5.672 -6.367 -0.573 1.00 98.44 84 ILE A C 1
ATOM 654 O O . ILE A 1 84 ? -6.015 -7.094 0.357 1.00 98.44 84 ILE A O 1
ATOM 658 N N . ARG A 1 85 ? -6.253 -6.441 -1.779 1.00 97.81 85 ARG A N 1
ATOM 659 C CA . ARG A 1 85 ? -7.386 -7.341 -2.065 1.00 97.81 85 ARG A CA 1
ATOM 660 C C . ARG A 1 85 ? -7.056 -8.827 -1.911 1.00 97.81 85 ARG A C 1
ATOM 662 O O . ARG A 1 85 ? -7.945 -9.620 -1.612 1.00 97.81 85 ARG A O 1
ATOM 669 N N . ARG A 1 86 ? -5.787 -9.207 -2.079 1.00 97.00 86 ARG A N 1
ATOM 670 C CA . ARG A 1 86 ? -5.307 -10.588 -1.897 1.00 97.00 86 ARG A CA 1
ATOM 671 C C . ARG A 1 86 ? -5.113 -10.982 -0.429 1.00 97.00 86 ARG A C 1
ATOM 673 O O . ARG A 1 86 ? -4.922 -12.165 -0.157 1.00 97.00 86 ARG A O 1
ATOM 680 N N . LYS A 1 87 ? -5.137 -10.033 0.511 1.00 97.75 87 LYS A N 1
ATOM 681 C CA . LYS A 1 87 ? -4.988 -10.316 1.946 1.00 97.75 87 LYS A CA 1
ATOM 682 C C . LYS A 1 87 ? -6.256 -10.941 2.518 1.00 97.75 87 LYS A C 1
ATOM 684 O O . LYS A 1 87 ? -7.367 -10.609 2.102 1.00 97.75 87 LYS A O 1
ATOM 689 N N . SER A 1 88 ? -6.091 -11.826 3.502 1.00 98.19 88 SER A N 1
ATOM 690 C CA . SER A 1 88 ? -7.231 -12.302 4.293 1.00 98.19 88 SER A CA 1
ATOM 691 C C . SER A 1 88 ? -7.819 -11.153 5.120 1.00 98.19 88 SER A C 1
ATOM 693 O O . SER A 1 88 ? -7.158 -10.133 5.342 1.00 98.19 88 SER A O 1
ATOM 695 N N . THR A 1 89 ? -9.056 -11.307 5.600 1.00 97.75 89 THR A N 1
ATOM 696 C CA . THR A 1 89 ? -9.706 -10.282 6.435 1.00 97.75 89 THR A CA 1
ATOM 697 C C . THR A 1 89 ? -8.886 -10.012 7.691 1.00 97.75 89 THR A C 1
ATOM 699 O O . THR A 1 89 ? -8.688 -8.864 8.077 1.00 97.75 89 THR A O 1
ATOM 702 N N . GLU A 1 90 ? -8.377 -11.076 8.302 1.00 97.88 90 GLU A N 1
ATOM 703 C CA . GLU A 1 90 ? -7.617 -11.064 9.546 1.00 97.88 90 GLU A CA 1
ATOM 704 C C . GLU A 1 90 ? -6.254 -10.402 9.345 1.00 97.88 90 GLU A C 1
ATOM 706 O O . GLU A 1 90 ? -5.832 -9.569 10.151 1.00 97.88 90 GLU A O 1
ATOM 711 N N . GLU A 1 91 ? -5.570 -10.738 8.249 1.00 98.12 91 GLU A N 1
ATOM 712 C CA . GLU A 1 91 ? -4.299 -10.115 7.902 1.00 98.12 91 GLU A CA 1
ATOM 713 C C . GLU A 1 91 ? -4.473 -8.623 7.605 1.00 98.12 91 GLU A C 1
ATOM 715 O O . GLU A 1 91 ? -3.722 -7.811 8.148 1.00 98.12 91 GLU A O 1
ATOM 720 N N . LEU A 1 92 ? -5.475 -8.252 6.804 1.00 98.31 92 LEU A N 1
ATOM 721 C CA . LEU A 1 92 ? -5.761 -6.854 6.491 1.00 98.31 92 LEU A CA 1
ATOM 722 C C . LEU A 1 92 ? -6.122 -6.057 7.750 1.00 98.31 92 LEU A C 1
ATOM 724 O O . LEU A 1 92 ? -5.535 -5.006 7.994 1.00 98.31 92 LEU A O 1
ATOM 728 N N . ALA A 1 93 ? -7.017 -6.585 8.588 1.00 97.44 93 ALA A N 1
ATOM 729 C CA . ALA A 1 93 ? -7.386 -5.976 9.863 1.00 97.44 93 ALA A CA 1
ATOM 730 C C . ALA A 1 93 ? -6.147 -5.687 10.720 1.00 97.44 93 ALA A C 1
ATOM 732 O O . ALA A 1 93 ? -5.963 -4.564 11.189 1.00 97.44 93 ALA A O 1
ATOM 733 N N . ARG A 1 94 ? -5.247 -6.669 10.861 1.00 98.06 94 ARG A N 1
ATOM 734 C CA . ARG A 1 94 ? -3.989 -6.509 11.601 1.00 98.06 94 ARG A CA 1
ATOM 735 C C . ARG A 1 94 ? -3.077 -5.447 10.985 1.00 98.06 94 ARG A C 1
ATOM 737 O O . ARG A 1 94 ? -2.465 -4.678 11.724 1.00 98.06 94 ARG A O 1
ATOM 744 N N . LEU A 1 95 ? -2.962 -5.410 9.658 1.00 98.25 95 LEU A N 1
ATOM 745 C CA . LEU A 1 95 ? -2.155 -4.417 8.944 1.00 98.25 95 LEU A CA 1
ATOM 746 C C . LEU A 1 95 ? -2.700 -2.992 9.110 1.00 98.25 95 LEU A C 1
ATOM 748 O O . LEU A 1 95 ? -1.911 -2.050 9.115 1.00 98.25 95 LEU A O 1
ATOM 752 N N . CYS A 1 96 ? -4.012 -2.834 9.294 1.00 97.81 96 CYS A N 1
ATOM 753 C CA . CYS A 1 96 ? -4.659 -1.538 9.473 1.00 97.81 96 CYS A CA 1
ATOM 754 C C . CYS A 1 96 ? -4.569 -0.969 10.903 1.00 97.81 96 CYS A C 1
ATOM 756 O O . CYS A 1 96 ? -4.640 0.248 11.073 1.00 97.81 96 CYS A O 1
ATOM 758 N N . ILE A 1 97 ? -4.376 -1.810 11.930 1.00 97.56 97 ILE A N 1
ATOM 759 C CA . ILE A 1 97 ? -4.328 -1.394 13.349 1.00 97.56 97 ILE A CA 1
ATOM 760 C C . ILE A 1 97 ? -3.406 -0.186 13.611 1.00 97.56 97 ILE A C 1
ATOM 762 O O . ILE A 1 97 ? -3.846 0.743 14.290 1.00 97.56 97 ILE A O 1
ATOM 766 N N . PRO A 1 98 ? -2.158 -0.133 13.097 1.00 97.50 98 PRO A N 1
ATOM 767 C CA . PRO A 1 98 ? -1.275 1.005 13.346 1.00 97.50 98 PRO A CA 1
ATOM 768 C C . PRO A 1 98 ? -1.852 2.347 12.877 1.00 97.50 98 PRO A C 1
ATOM 770 O O . PRO A 1 98 ? -1.615 3.364 13.527 1.00 97.50 98 PRO A O 1
ATOM 773 N N . TYR A 1 99 ? -2.627 2.353 11.789 1.00 97.56 99 TYR A N 1
ATOM 774 C CA . TYR A 1 99 ? -3.257 3.559 11.245 1.00 97.56 99 TYR A CA 1
ATOM 775 C C . TYR A 1 99 ? -4.467 3.981 12.080 1.00 97.56 99 TYR A C 1
ATOM 777 O O . TYR A 1 99 ? -4.637 5.166 12.334 1.00 97.56 99 TYR A O 1
ATOM 785 N N . LEU A 1 100 ? -5.246 3.026 12.599 1.00 96.62 100 LEU A N 1
ATOM 786 C CA . LEU A 1 100 ? -6.350 3.323 13.523 1.00 96.62 100 LEU A CA 1
ATOM 787 C C . LEU A 1 100 ? -5.859 3.962 14.826 1.00 96.62 100 LEU A C 1
ATOM 789 O O . LEU A 1 100 ? -6.478 4.897 15.324 1.00 96.62 100 LEU A O 1
ATOM 793 N N . ILE A 1 101 ? -4.731 3.480 15.360 1.00 96.38 101 ILE A N 1
ATOM 794 C CA . ILE A 1 101 ? -4.102 4.064 16.553 1.00 96.38 101 ILE A CA 1
ATOM 795 C C . ILE A 1 101 ? -3.566 5.466 16.249 1.00 96.38 101 ILE A C 1
ATOM 797 O O . ILE A 1 101 ? -3.716 6.376 17.061 1.00 96.38 101 ILE A O 1
ATOM 801 N N . LYS A 1 102 ? -2.936 5.651 15.081 1.00 96.00 102 LYS A N 1
ATOM 802 C CA . LYS A 1 102 ? -2.404 6.951 14.650 1.00 96.00 102 LYS A CA 1
ATOM 803 C C . LYS A 1 102 ? -3.505 8.013 14.560 1.00 96.00 102 LYS A C 1
ATOM 805 O O . LYS A 1 102 ? -3.308 9.113 15.069 1.00 96.00 102 LYS A O 1
ATOM 810 N N . GLU A 1 103 ? -4.655 7.654 13.992 1.00 95.19 103 GLU A N 1
ATOM 811 C CA . GLU A 1 103 ? -5.833 8.526 13.872 1.00 95.19 103 GLU A CA 1
ATOM 812 C C . GLU A 1 103 ? -6.704 8.555 15.142 1.00 95.19 103 GLU A C 1
ATOM 814 O O . GLU A 1 103 ? -7.748 9.197 15.163 1.00 95.19 103 GLU A O 1
ATOM 819 N N . LYS A 1 104 ? -6.271 7.896 16.230 1.00 94.56 104 LYS A N 1
ATOM 820 C CA . LYS A 1 104 ? -6.956 7.861 17.536 1.00 94.56 104 LYS A CA 1
ATOM 821 C C . LYS A 1 104 ? -8.387 7.301 17.498 1.00 94.56 104 LYS A C 1
ATOM 823 O O . LYS A 1 104 ? -9.186 7.606 18.377 1.00 94.56 104 LYS A O 1
ATOM 828 N N . ILE A 1 105 ? -8.697 6.450 16.519 1.00 93.38 105 ILE A N 1
ATOM 829 C CA . ILE A 1 105 ? -9.971 5.711 16.463 1.00 93.38 105 ILE A CA 1
ATOM 830 C C . ILE A 1 105 ? -9.999 4.617 17.539 1.00 93.38 105 ILE A C 1
ATOM 832 O O . ILE A 1 105 ? -11.046 4.319 18.107 1.00 93.38 105 ILE A O 1
ATOM 836 N N . ILE A 1 106 ? -8.836 4.022 17.819 1.00 94.50 106 ILE A N 1
ATOM 837 C CA . ILE A 1 106 ? -8.637 3.054 18.902 1.00 94.50 106 ILE A CA 1
ATOM 838 C C . ILE A 1 106 ? -7.360 3.389 19.677 1.00 94.50 106 ILE A C 1
ATOM 840 O O . ILE A 1 106 ? -6.411 3.949 19.125 1.00 94.50 106 ILE A O 1
ATOM 844 N N . ASP A 1 107 ? -7.294 2.957 20.931 1.00 94.81 107 ASP A N 1
ATOM 845 C CA . ASP A 1 107 ? -6.095 3.001 21.760 1.00 94.81 107 ASP A CA 1
ATOM 846 C C . ASP A 1 107 ? -5.372 1.642 21.781 1.00 94.81 107 ASP A C 1
ATOM 848 O O . ASP A 1 107 ? -5.940 0.578 21.536 1.00 94.81 107 ASP A O 1
ATOM 852 N N . LYS A 1 108 ? -4.099 1.635 22.199 1.00 93.06 108 LYS A N 1
ATOM 853 C CA . LYS A 1 108 ? -3.341 0.382 22.405 1.00 93.06 108 LYS A CA 1
ATOM 854 C C . LYS A 1 108 ? -3.984 -0.567 23.426 1.00 93.06 108 LYS A C 1
ATOM 856 O O . LYS A 1 108 ? -3.788 -1.772 23.325 1.00 93.06 108 LYS A O 1
ATOM 861 N N . LYS A 1 109 ? -4.725 -0.034 24.404 1.00 92.88 109 LYS A N 1
ATOM 862 C CA . LYS A 1 109 ? -5.445 -0.822 25.423 1.00 92.88 109 LYS A CA 1
ATOM 863 C C . LYS A 1 109 ? -6.645 -1.584 24.846 1.00 92.88 109 LYS A C 1
ATOM 865 O O . LYS A 1 109 ? -7.101 -2.536 25.465 1.00 92.88 109 LYS A O 1
ATOM 870 N N . ASP A 1 110 ? -7.139 -1.169 23.679 1.00 92.00 110 ASP A N 1
ATOM 871 C CA . ASP A 1 110 ? -8.285 -1.796 23.020 1.00 92.00 110 ASP A CA 1
ATOM 872 C C . ASP A 1 110 ? -7.879 -3.052 22.238 1.00 92.00 110 ASP A C 1
ATOM 874 O O . ASP A 1 110 ? -8.727 -3.840 21.815 1.00 92.00 110 ASP A O 1
ATOM 878 N N . LEU A 1 111 ? -6.572 -3.268 22.051 1.00 90.50 111 LEU A N 1
ATOM 879 C CA . LEU A 1 111 ? -6.045 -4.467 21.415 1.00 90.50 111 LEU A CA 1
ATOM 880 C C . LEU A 1 111 ? -6.374 -5.699 22.266 1.00 90.50 111 LEU A C 1
ATOM 882 O O . LEU A 1 111 ? -6.018 -5.774 23.438 1.00 90.50 111 LEU A O 1
ATOM 886 N N . GLY A 1 112 ? -7.047 -6.674 21.654 1.00 88.31 112 GLY A N 1
ATOM 887 C CA . GLY A 1 112 ? -7.535 -7.878 22.333 1.00 88.31 112 GLY A CA 1
ATOM 888 C C . GLY A 1 112 ? -8.970 -7.766 22.855 1.00 88.31 112 GLY A C 1
ATOM 889 O O . GLY A 1 112 ? -9.534 -8.772 23.274 1.00 88.31 112 GLY A O 1
ATOM 890 N N . ASN A 1 113 ? -9.602 -6.590 22.787 1.00 94.62 113 ASN A N 1
ATOM 891 C CA . ASN A 1 113 ? -11.031 -6.466 23.056 1.00 94.62 113 ASN A CA 1
ATOM 892 C C . ASN A 1 113 ? -11.843 -7.066 21.896 1.00 94.62 113 ASN A C 1
ATOM 894 O O . ASN A 1 113 ? -11.816 -6.550 20.779 1.00 94.62 113 ASN A O 1
ATOM 898 N N . GLU A 1 114 ? -12.626 -8.110 22.172 1.00 93.69 114 GLU A N 1
ATOM 899 C CA . GLU A 1 114 ? -13.397 -8.836 21.153 1.00 93.69 114 GLU A CA 1
ATOM 900 C C . GLU A 1 114 ? -14.362 -7.945 20.358 1.00 93.69 114 GLU A C 1
ATOM 902 O O . GLU A 1 114 ? -14.508 -8.117 19.146 1.00 93.69 114 GLU A O 1
ATOM 907 N N . LYS A 1 115 ? -14.996 -6.953 21.002 1.00 92.94 115 LYS A N 1
ATOM 908 C CA . LYS A 1 115 ? -15.917 -6.034 20.315 1.00 92.94 115 LYS A CA 1
ATOM 909 C C . LYS A 1 115 ? -15.167 -5.137 19.335 1.00 92.94 115 LYS A C 1
ATOM 911 O O . LYS A 1 115 ? -15.633 -4.939 18.215 1.00 92.94 115 LYS A O 1
ATOM 916 N N . VAL A 1 116 ? -14.011 -4.612 19.741 1.00 94.00 116 VAL A N 1
ATOM 917 C CA . VAL A 1 116 ? -13.160 -3.764 18.891 1.00 94.00 116 VAL A CA 1
ATOM 918 C C . VAL A 1 116 ? -12.594 -4.584 17.738 1.00 94.00 116 VAL A C 1
ATOM 920 O O . VAL A 1 116 ? -12.758 -4.201 16.581 1.00 94.00 116 VAL A O 1
ATOM 923 N N . THR A 1 117 ? -12.027 -5.758 18.022 1.00 94.94 117 THR A N 1
ATOM 924 C CA . THR A 1 117 ? -11.533 -6.685 16.996 1.00 94.94 117 THR A CA 1
ATOM 925 C C . THR A 1 117 ? -12.633 -7.057 16.001 1.00 94.94 117 THR A C 1
ATOM 927 O O . THR A 1 117 ? -12.402 -7.013 14.794 1.00 94.94 117 THR A O 1
ATOM 930 N N . GLY A 1 118 ? -13.848 -7.338 16.480 1.00 95.62 118 GLY A N 1
ATOM 931 C CA . GLY A 1 118 ? -15.000 -7.629 15.631 1.00 95.62 118 GLY A CA 1
ATOM 932 C C . GLY A 1 118 ? -15.382 -6.468 14.707 1.00 95.62 118 GLY A C 1
ATOM 933 O O . GLY A 1 118 ? -15.681 -6.702 13.536 1.00 95.62 118 GLY A O 1
ATOM 934 N N . LYS A 1 119 ? -15.333 -5.217 15.186 1.00 95.62 119 LYS A N 1
ATOM 935 C CA . LYS A 1 119 ? -15.560 -4.026 14.346 1.00 95.62 119 LYS A CA 1
ATOM 936 C C . LYS A 1 119 ? -14.493 -3.900 13.259 1.00 95.62 119 LYS A C 1
ATOM 938 O O . LYS A 1 119 ? -14.848 -3.768 12.090 1.00 95.62 119 LYS A O 1
ATOM 943 N N . ILE A 1 120 ? -13.212 -4.024 13.623 1.00 96.69 120 ILE A N 1
ATOM 944 C CA . ILE A 1 120 ? -12.085 -3.934 12.678 1.00 96.69 120 ILE A CA 1
ATOM 945 C C . ILE A 1 120 ? -12.195 -5.014 11.598 1.00 96.69 120 ILE A C 1
ATOM 947 O O . ILE A 1 120 ? -12.062 -4.703 10.418 1.00 96.69 120 ILE A O 1
ATOM 951 N N . LEU A 1 121 ? -12.489 -6.264 11.974 1.00 97.25 121 LEU A N 1
ATOM 952 C CA . LEU A 1 121 ? -12.676 -7.364 11.022 1.00 97.25 121 LEU A CA 1
ATOM 953 C C . LEU A 1 121 ? -13.843 -7.103 10.061 1.00 97.25 121 LEU A C 1
ATOM 955 O O . LEU A 1 121 ? -13.695 -7.302 8.856 1.00 97.25 121 LEU A O 1
ATOM 959 N N . LYS A 1 122 ? -14.984 -6.615 10.567 1.00 96.12 122 LYS A N 1
ATOM 960 C CA . LYS A 1 122 ? -16.139 -6.261 9.726 1.00 96.12 122 LYS A CA 1
ATOM 961 C C . LYS A 1 122 ? -15.792 -5.161 8.726 1.00 96.12 122 LYS A C 1
ATOM 963 O O . LYS A 1 122 ? -16.063 -5.333 7.542 1.00 96.12 122 LYS A O 1
ATOM 968 N N . GLY A 1 123 ? -15.149 -4.082 9.173 1.00 96.12 123 GLY A N 1
ATOM 969 C CA . GLY A 1 123 ? -14.717 -3.009 8.277 1.00 96.12 123 GLY A CA 1
ATOM 970 C C . GLY A 1 123 ? -13.679 -3.485 7.258 1.00 96.12 123 GLY A C 1
ATOM 971 O O . GLY A 1 123 ? -13.804 -3.192 6.073 1.00 96.12 123 GLY A O 1
ATOM 972 N N . ALA A 1 124 ? -12.699 -4.291 7.680 1.00 97.00 124 ALA A N 1
ATOM 973 C CA . ALA A 1 124 ? -11.684 -4.849 6.786 1.00 97.00 124 ALA A CA 1
ATOM 974 C C . ALA A 1 124 ? -12.305 -5.762 5.723 1.00 97.00 124 ALA A C 1
ATOM 976 O O . ALA A 1 124 ? -11.849 -5.771 4.585 1.00 97.00 124 ALA A O 1
ATOM 977 N N . SER A 1 125 ? -13.352 -6.513 6.072 1.00 97.00 125 SER A N 1
ATOM 978 C CA . SER A 1 125 ? -14.107 -7.317 5.110 1.00 97.00 125 SER A CA 1
ATOM 979 C C . SER A 1 125 ? -14.947 -6.457 4.166 1.00 97.00 125 SER A C 1
ATOM 981 O O . SER A 1 125 ? -15.004 -6.765 2.982 1.00 97.00 125 SER A O 1
ATOM 983 N N . ALA A 1 126 ? -15.603 -5.411 4.674 1.00 96.56 126 ALA A N 1
ATOM 984 C CA . ALA A 1 126 ? -16.529 -4.582 3.903 1.00 96.56 126 ALA A CA 1
ATOM 985 C C . ALA A 1 126 ? -15.817 -3.669 2.895 1.00 96.56 126 ALA A C 1
ATOM 987 O O . ALA A 1 126 ? -16.287 -3.515 1.774 1.00 96.56 126 ALA A O 1
ATOM 988 N N . PHE A 1 127 ? -14.675 -3.092 3.279 1.00 96.50 127 PHE A N 1
ATOM 989 C CA . PHE A 1 127 ? -13.998 -2.053 2.495 1.00 96.50 127 PHE A CA 1
ATOM 990 C C . PHE A 1 127 ? -12.721 -2.525 1.799 1.00 96.50 127 PHE A C 1
ATOM 992 O O . PHE A 1 127 ? -12.027 -1.716 1.184 1.00 96.50 127 PHE A O 1
ATOM 999 N N . ARG A 1 128 ? -12.393 -3.826 1.859 1.00 96.94 128 ARG A N 1
ATOM 1000 C CA . ARG A 1 128 ? -11.179 -4.393 1.242 1.00 96.94 128 ARG A CA 1
ATOM 1001 C C . ARG A 1 128 ? -10.979 -3.935 -0.202 1.00 96.94 128 ARG A C 1
ATOM 1003 O O . ARG A 1 128 ? -9.866 -3.581 -0.581 1.00 96.94 128 ARG A O 1
ATOM 1010 N N . ASP A 1 129 ? -12.043 -3.959 -0.999 1.00 95.88 129 ASP A N 1
ATOM 1011 C CA . ASP A 1 129 ? -11.967 -3.667 -2.431 1.00 95.88 129 ASP A CA 1
ATOM 1012 C C . ASP A 1 129 ? -11.843 -2.166 -2.736 1.00 95.88 129 ASP A C 1
ATOM 1014 O O . ASP A 1 129 ? -11.304 -1.778 -3.784 1.00 95.88 129 ASP A O 1
ATOM 1018 N N . ASN A 1 130 ? -12.268 -1.322 -1.791 1.00 96.06 130 ASN A N 1
ATOM 1019 C CA . ASN A 1 130 ? -12.180 0.133 -1.870 1.00 96.06 130 ASN A CA 1
ATOM 1020 C C . ASN A 1 130 ? -10.770 0.646 -1.553 1.00 96.06 130 ASN A C 1
ATOM 1022 O O . ASN A 1 130 ? -10.333 1.624 -2.160 1.00 96.06 130 ASN A O 1
ATOM 1026 N N . LEU A 1 131 ? -10.041 -0.029 -0.659 1.00 97.44 131 LEU A N 1
ATOM 1027 C CA . LEU A 1 131 ? -8.708 0.398 -0.236 1.00 97.44 131 LEU A CA 1
ATOM 1028 C C . LEU A 1 131 ? -7.685 0.316 -1.372 1.00 97.44 131 LEU A C 1
ATOM 1030 O O . LEU A 1 131 ? -7.531 -0.708 -2.052 1.00 97.44 131 LEU A O 1
ATOM 1034 N N . LYS A 1 132 ? -6.922 1.397 -1.536 1.00 98.00 132 LYS A N 1
ATOM 1035 C CA . LYS A 1 132 ? -5.728 1.431 -2.388 1.00 98.00 132 LYS A CA 1
ATOM 1036 C C . LYS A 1 132 ? -4.453 1.514 -1.567 1.00 98.00 132 LYS A C 1
ATOM 1038 O O . LYS A 1 132 ? -3.427 1.010 -2.017 1.00 98.00 132 LYS A O 1
ATOM 1043 N N . VAL A 1 133 ? -4.521 2.091 -0.373 1.00 98.12 133 VAL A N 1
ATOM 1044 C CA . VAL A 1 133 ? -3.454 2.094 0.635 1.00 98.12 133 VAL A CA 1
ATOM 1045 C C . VAL A 1 133 ? -4.050 1.908 2.033 1.00 98.12 133 VAL A C 1
ATOM 1047 O O . VAL A 1 133 ? -5.218 2.203 2.270 1.00 98.12 133 VAL A O 1
ATOM 1050 N N . LEU A 1 134 ? -3.266 1.382 2.976 1.00 98.38 134 LEU A N 1
ATOM 1051 C CA . LEU A 1 134 ? -3.768 1.028 4.311 1.00 98.38 134 LEU A CA 1
ATOM 1052 C C . LEU A 1 134 ? -4.167 2.245 5.163 1.00 98.38 134 LEU A C 1
ATOM 1054 O O . LEU A 1 134 ? -5.026 2.115 6.032 1.00 98.38 134 LEU A O 1
ATOM 1058 N N . ASN A 1 135 ? -3.567 3.417 4.927 1.00 97.25 135 ASN A N 1
ATOM 1059 C CA . ASN A 1 135 ? -3.874 4.626 5.694 1.00 97.25 135 ASN A CA 1
ATOM 1060 C C . ASN A 1 135 ? -5.227 5.267 5.323 1.00 97.25 135 ASN A C 1
ATOM 1062 O O . ASN A 1 135 ? -5.663 6.171 6.025 1.00 97.25 135 ASN A O 1
ATOM 1066 N N . GLU A 1 136 ? -5.893 4.796 4.262 1.00 97.12 136 GLU A N 1
ATOM 1067 C CA . GLU A 1 136 ? -7.265 5.188 3.911 1.00 97.12 136 GLU A CA 1
ATOM 1068 C C . GLU A 1 136 ? -8.286 4.506 4.838 1.00 97.12 136 GLU A C 1
ATOM 1070 O O . GLU A 1 136 ? -9.380 5.018 5.049 1.00 97.12 136 GLU A O 1
ATOM 1075 N N . PHE A 1 137 ? -7.935 3.361 5.435 1.00 97.25 137 PHE A N 1
ATOM 1076 C CA . PHE A 1 137 ? -8.861 2.545 6.222 1.00 97.25 137 PHE A CA 1
ATOM 1077 C C . PHE A 1 137 ? -9.541 3.253 7.408 1.00 97.25 137 PHE A C 1
ATOM 1079 O O . PHE A 1 137 ? -10.741 3.035 7.580 1.00 97.25 137 PHE A O 1
ATOM 1086 N N . PRO A 1 138 ? -8.854 4.100 8.205 1.00 96.12 138 PRO A N 1
ATOM 1087 C CA . PRO A 1 138 ? -9.490 4.896 9.256 1.00 96.12 138 PRO A CA 1
ATOM 1088 C C . PRO A 1 138 ? -10.747 5.645 8.789 1.00 96.12 138 PRO A C 1
ATOM 1090 O O . PRO A 1 138 ? -11.770 5.569 9.461 1.00 96.12 138 PRO A O 1
ATOM 1093 N N . GLN A 1 139 ? -10.708 6.262 7.604 1.00 93.44 139 GLN A N 1
ATOM 1094 C CA . GLN A 1 139 ? -11.822 7.053 7.058 1.00 93.44 139 GLN A CA 1
ATOM 1095 C C . GLN A 1 139 ? -13.063 6.205 6.752 1.00 93.44 139 GLN A C 1
ATOM 1097 O O . GLN A 1 139 ? -14.181 6.698 6.810 1.00 93.44 139 GLN A O 1
ATOM 1102 N N . TYR A 1 140 ? -12.879 4.923 6.433 1.00 92.56 140 TYR A N 1
ATOM 1103 C CA . TYR A 1 140 ? -13.988 4.017 6.130 1.00 92.56 140 TYR A CA 1
ATOM 1104 C C . TYR A 1 140 ? -14.656 3.440 7.378 1.00 92.56 140 TYR A C 1
ATOM 1106 O O . TYR A 1 140 ? -15.810 3.020 7.327 1.00 92.56 140 TYR A O 1
ATOM 1114 N N . ILE A 1 141 ? -13.918 3.342 8.483 1.00 92.56 141 ILE A N 1
ATOM 1115 C CA . ILE A 1 141 ? -14.368 2.611 9.670 1.00 92.56 141 ILE A CA 1
ATOM 1116 C C . ILE A 1 141 ? -14.687 3.520 10.857 1.00 92.56 141 ILE A C 1
ATOM 1118 O O . ILE A 1 141 ? -15.216 3.032 11.851 1.00 92.56 141 ILE A O 1
ATOM 1122 N N . GLU A 1 142 ? -14.408 4.821 10.773 1.00 88.69 142 GLU A N 1
ATOM 1123 C CA . GLU A 1 142 ? -14.699 5.792 11.835 1.00 88.69 142 GLU A CA 1
ATOM 1124 C C . GLU A 1 142 ? -16.150 5.680 12.344 1.00 88.69 142 GLU A C 1
ATOM 1126 O O . GLU A 1 142 ? -16.380 5.539 13.549 1.00 88.69 142 GLU A O 1
ATOM 1131 N N . ASP A 1 143 ? -17.119 5.563 11.432 1.00 84.00 143 ASP A N 1
ATOM 1132 C CA . ASP A 1 143 ? -18.548 5.421 11.752 1.00 84.00 143 ASP A CA 1
ATOM 1133 C C . ASP A 1 143 ? -18.896 4.149 12.542 1.00 84.00 143 ASP A C 1
ATOM 1135 O O . ASP A 1 143 ? -19.899 4.098 13.252 1.00 84.00 143 ASP A O 1
ATOM 1139 N N . PHE A 1 144 ? -18.064 3.106 12.476 1.00 85.06 144 PHE A N 1
ATOM 1140 C CA . PHE A 1 144 ? -18.272 1.883 13.255 1.00 85.06 144 PHE A CA 1
ATOM 1141 C C . PHE A 1 144 ? -17.937 2.107 14.737 1.00 85.06 144 PHE A C 1
ATOM 1143 O O . PHE A 1 144 ? -18.351 1.316 15.595 1.00 85.06 144 PHE A O 1
ATOM 1150 N N . PHE A 1 145 ? -17.162 3.149 15.049 1.00 84.12 145 PHE A N 1
ATOM 1151 C CA . PHE A 1 145 ? -16.712 3.505 16.393 1.00 84.12 145 PHE A CA 1
ATOM 1152 C C . PHE A 1 145 ? -17.419 4.736 16.969 1.00 84.12 145 PHE A C 1
ATOM 1154 O O . PHE A 1 145 ? -17.414 4.886 18.189 1.00 84.12 145 PHE A O 1
ATOM 1161 N N . GLY A 1 146 ? -18.086 5.545 16.142 1.00 72.75 146 GLY A N 1
ATOM 1162 C CA . GLY A 1 146 ? -18.935 6.645 16.602 1.00 72.75 146 GLY A CA 1
ATOM 1163 C C . GLY A 1 146 ? -20.140 6.180 17.435 1.00 72.75 146 GLY A C 1
ATOM 1164 O O . GLY A 1 146 ? -20.748 5.144 17.163 1.00 72.75 146 GLY A O 1
ATOM 1165 N N . GLU A 1 147 ? -20.510 6.955 18.462 1.00 58.56 147 GLU A N 1
ATOM 1166 C CA . GLU A 1 147 ? -21.677 6.667 19.319 1.00 58.56 147 GLU A CA 1
ATOM 1167 C C . GLU A 1 147 ? -23.023 7.029 18.661 1.00 58.56 147 GLU A C 1
ATOM 1169 O O . GLU A 1 147 ? -24.063 6.500 19.053 1.00 58.56 147 GLU A O 1
ATOM 1174 N N . LYS A 1 148 ? -23.015 7.897 17.640 1.00 53.09 148 LYS A N 1
ATOM 1175 C CA . LYS A 1 148 ? -24.157 8.270 16.791 1.00 53.09 148 LYS A CA 1
ATOM 1176 C C . LYS A 1 148 ? -23.629 8.762 15.446 1.00 53.09 148 LYS A C 1
ATOM 1178 O O . LYS A 1 148 ? -22.760 9.629 15.427 1.00 53.09 148 LYS A O 1
ATOM 1183 N N . ILE A 1 149 ? -24.198 8.275 14.343 1.00 56.25 149 ILE A N 1
ATOM 1184 C CA . ILE A 1 149 ? -24.021 8.902 13.027 1.00 56.25 149 ILE A CA 1
ATOM 1185 C C . ILE A 1 149 ? -24.539 10.338 13.166 1.00 56.25 149 ILE A C 1
ATOM 1187 O O . ILE A 1 149 ? -25.693 10.540 13.563 1.00 56.25 149 ILE A O 1
ATOM 1191 N N . ALA A 1 150 ? -23.681 11.330 12.928 1.00 48.84 150 ALA A N 1
ATOM 1192 C CA . ALA A 1 150 ? -23.993 12.748 13.086 1.00 48.84 150 ALA A CA 1
ATOM 1193 C C . ALA A 1 150 ? -24.899 13.239 11.943 1.00 48.84 150 ALA A C 1
ATOM 1195 O O . ALA A 1 150 ? -24.502 14.072 11.140 1.00 48.84 150 ALA A O 1
ATOM 1196 N N . GLY A 1 151 ? -26.118 12.702 11.861 1.00 59.53 151 GLY A N 1
ATOM 1197 C CA . GLY A 1 151 ? -27.066 13.006 10.792 1.00 59.53 151 GLY A CA 1
ATOM 1198 C C . GLY A 1 151 ? -26.544 12.655 9.394 1.00 59.53 151 GLY A C 1
ATOM 1199 O O . GLY A 1 151 ? -25.432 12.173 9.206 1.00 59.53 151 GLY A O 1
ATOM 1200 N N . TYR A 1 152 ? -27.386 12.878 8.394 1.00 65.50 152 TYR A N 1
ATOM 1201 C CA . TYR A 1 152 ? -26.979 12.811 6.994 1.00 65.50 152 TYR A CA 1
ATOM 1202 C C . TYR A 1 152 ? -26.360 14.155 6.581 1.00 65.50 152 TYR A C 1
ATOM 1204 O O . TYR A 1 152 ? -26.738 15.201 7.118 1.00 65.50 152 TYR A O 1
ATOM 1212 N N . SER A 1 153 ? -25.431 14.152 5.617 1.00 71.38 153 SER A N 1
ATOM 1213 C CA . SER A 1 153 ? -24.987 15.401 4.981 1.00 71.38 153 SER A CA 1
ATOM 1214 C C . SER A 1 153 ? -26.184 16.122 4.349 1.00 71.38 153 SER A C 1
ATOM 1216 O O . SER A 1 153 ? -27.186 15.485 4.028 1.00 71.38 153 SER A O 1
ATOM 1218 N N . LYS A 1 154 ? -26.100 17.446 4.150 1.00 70.38 154 LYS A N 1
ATOM 1219 C CA . LYS A 1 154 ? -27.184 18.202 3.492 1.00 70.38 154 LYS A CA 1
ATOM 1220 C C . LYS A 1 154 ? -27.566 17.586 2.145 1.00 70.38 154 LYS A C 1
ATOM 1222 O O . LYS A 1 154 ? -28.746 17.359 1.916 1.00 70.38 154 LYS A O 1
ATOM 1227 N N . ASP A 1 155 ? -26.572 17.220 1.343 1.00 74.50 155 ASP A N 1
ATOM 1228 C CA . ASP A 1 155 ? -26.763 16.582 0.040 1.00 74.50 155 ASP A CA 1
ATOM 1229 C C . ASP A 1 155 ? -27.468 15.219 0.168 1.00 74.50 155 ASP A C 1
ATOM 1231 O O . ASP A 1 155 ? -28.351 14.885 -0.618 1.00 74.50 155 ASP A O 1
ATOM 1235 N N . ALA A 1 156 ? -27.125 14.431 1.194 1.00 71.44 156 ALA A N 1
ATOM 1236 C CA . ALA A 1 156 ? -27.778 13.152 1.458 1.00 71.44 156 ALA A CA 1
ATOM 1237 C C . ALA A 1 156 ? -29.224 13.327 1.950 1.00 71.44 156 ALA A C 1
ATOM 1239 O O . ALA A 1 156 ? -30.092 12.556 1.549 1.00 71.44 156 ALA A O 1
ATOM 1240 N N . VAL A 1 157 ? -29.509 14.345 2.773 1.00 74.75 157 VAL A N 1
ATOM 1241 C CA . VAL A 1 157 ? -30.887 14.701 3.155 1.00 74.75 157 VAL A CA 1
ATOM 1242 C C . VAL A 1 157 ? -31.681 15.116 1.922 1.00 74.75 157 VAL A C 1
ATOM 1244 O O . VAL A 1 157 ? -32.791 14.633 1.744 1.00 74.75 157 VAL A O 1
ATOM 1247 N N . GLU A 1 158 ? -31.106 15.948 1.053 1.00 77.56 158 GLU A N 1
ATOM 1248 C CA . GLU A 1 158 ? -31.769 16.441 -0.154 1.00 77.56 158 GLU A CA 1
ATOM 1249 C C . GLU A 1 158 ? -32.165 15.282 -1.078 1.00 77.56 158 GLU A C 1
ATOM 1251 O O . GLU A 1 158 ? -33.336 15.172 -1.435 1.00 77.56 158 GLU A O 1
ATOM 1256 N N . ILE A 1 159 ? -31.250 14.338 -1.337 1.00 77.25 159 ILE A N 1
ATOM 1257 C CA . ILE A 1 159 ? -31.531 13.119 -2.116 1.00 77.25 159 ILE A CA 1
ATOM 1258 C C . ILE A 1 159 ? -32.611 12.248 -1.458 1.00 77.25 159 ILE A C 1
ATOM 1260 O O . ILE A 1 159 ? -33.491 11.747 -2.150 1.00 77.25 159 ILE A O 1
ATOM 1264 N N . LEU A 1 160 ? -32.570 12.065 -0.135 1.00 72.44 160 LEU A N 1
ATOM 1265 C CA . LEU A 1 160 ? -33.566 11.266 0.593 1.00 72.44 160 LEU A CA 1
ATOM 1266 C C . LEU A 1 160 ? -34.948 11.937 0.649 1.00 72.44 160 LEU A C 1
ATOM 1268 O O . LEU A 1 160 ? -35.947 11.249 0.851 1.00 72.44 160 LEU A O 1
ATOM 1272 N N . THR A 1 161 ? -35.009 13.262 0.491 1.00 74.31 161 THR A N 1
ATOM 1273 C CA . THR A 1 161 ? -36.256 14.040 0.428 1.00 74.31 161 THR A CA 1
ATOM 1274 C C . THR A 1 161 ? -36.775 14.262 -0.990 1.00 74.31 161 THR A C 1
ATOM 1276 O O . THR A 1 161 ? -37.882 14.779 -1.141 1.00 74.31 161 THR A O 1
ATOM 1279 N N . LEU A 1 162 ? -36.016 13.876 -2.023 1.00 69.00 162 LEU A N 1
ATOM 1280 C CA . LEU A 1 162 ? -36.540 13.833 -3.384 1.00 69.00 162 LEU A CA 1
ATOM 1281 C C . LEU A 1 162 ? -37.608 12.739 -3.438 1.00 69.00 162 LEU A C 1
ATOM 1283 O O . LEU A 1 162 ? -37.319 11.549 -3.314 1.00 69.00 162 LEU A O 1
ATOM 1287 N N . ASP A 1 163 ? -38.853 13.180 -3.582 1.00 54.75 163 ASP A N 1
ATOM 1288 C CA . ASP A 1 163 ? -40.029 12.335 -3.714 1.00 54.75 163 ASP A CA 1
ATOM 1289 C C . ASP A 1 163 ? -39.828 11.379 -4.901 1.00 54.75 163 ASP A C 1
ATOM 1291 O O . ASP A 1 163 ? -39.862 11.777 -6.065 1.00 54.75 163 ASP A O 1
ATOM 1295 N N . THR A 1 164 ? -39.557 10.107 -4.605 1.00 61.88 164 THR A N 1
ATOM 1296 C CA . THR A 1 164 ? -39.430 9.027 -5.599 1.00 61.88 164 THR A CA 1
ATOM 1297 C C . THR A 1 164 ? -40.798 8.446 -5.949 1.00 61.88 164 THR A C 1
ATOM 1299 O O . THR A 1 164 ? -40.932 7.253 -6.223 1.00 61.88 164 THR A O 1
ATOM 1302 N N . SER A 1 165 ? -41.826 9.294 -5.950 1.00 55.22 165 SER A N 1
ATOM 1303 C CA . SER A 1 165 ? -43.123 8.975 -6.529 1.00 55.22 165 SER A CA 1
ATOM 1304 C C . SER A 1 165 ? -42.971 8.859 -8.049 1.00 55.22 165 SER A C 1
ATOM 1306 O O . SER A 1 165 ? -43.005 9.852 -8.776 1.00 55.22 165 SER A O 1
ATOM 1308 N N . ILE A 1 166 ? -42.729 7.627 -8.502 1.00 49.66 166 ILE A N 1
ATOM 1309 C CA . ILE A 1 166 ? -42.991 7.162 -9.872 1.00 49.66 166 ILE A CA 1
ATOM 1310 C C . ILE A 1 166 ? -44.496 6.942 -10.018 1.00 49.66 166 ILE A C 1
ATOM 1312 O O . ILE A 1 166 ? -45.089 6.358 -9.080 1.00 49.66 166 ILE A O 1
#

pLDDT: mean 89.43, std 10.84, range [48.84, 98.44]

Organism: NCBI:txid412755

Sequence (166 aa):
MILGKDGSKLSKRHGATTISQFREEGYLAEAIGNYLSILSWAPGDGEEIFGIRDIVGKFKIPDISKSPAIFDVDKLKWINGIYIRRKSTEELARLCIPYLIKEKIIDKKDLGNEKVTGKILKGASAFRDNLKVLNEFPQYIEDFFGEKIAGYSKDAVEILTLDTSI

InterPro domains:
  IPR008925 Aminoacyl-tRNA synthetase, class I, anticodon-binding superfamily [SSF48163] (72-160)
  IPR020058 Glutamyl/glutaminyl-tRNA synthetase, class Ib, catalytic domain [PF00749] (1-78)
  IPR020061 Glutamine-tRNA ligase, alpha-bundle domain superfamily [G3DSA:1.10.1160.10] (4-86)
  IPR049940 Glutamyl-Q tRNA(Asp) synthetase/Glutamate--tRNA ligase [PTHR43311] (1-150)

Secondary structure (DSSP, 8-state):
-EE-TTSSBP-GGGS--SHHHHHHTT--HHHHHHHHHHTTB--SS------HHHHHHH--GGGB--SPEE--HHHHHHHHHHHHHTS-HHHHHHHHHHHHHHTTSS-GGGTT-HHHHHHHHHHHHHHTTT-SSGGGHHHHHHHHH-SS-----HHHHHHHHS----

Radius of gyration: 20.37 Å; chains: 1; bounding box: 62×36×48 Å